Protein AF-A0A7S6SFQ4-F1 (afdb_monomer)

Nearest PDB structures (foldseek):
  1pdn-assembly1_C  TM=7.297E-01  e=5.432E-01  Drosophila melanogaster
  2w29-assembly1_B  TM=5.717E-01  e=5.506E+00  Mycobacterium tuberculosis H37Rv
  2rn7-assembly1_A  TM=3.991E-01  e=7.530E+00  Shigella flexneri

Mean predicted aligned error: 12.07 Å

Radius of gyration: 26.55 Å; Cα contacts (8 Å, |Δi|>4): 34; chains: 1; bounding box: 35×45×81 Å

Secondary structure (DSSP, 8-state):
--HHHHHHHHHHHHHTT--HHHHHHHHT--HHHHHHHHHHHHH-SSS-TTSPPP-S----------------------

pLDDT: mean 79.96, std 18.5, range [39.81, 95.38]

Solvent-accessible surface area (backbone atoms only — not comparable to full-atom values): 5204 Å² total; per-residue (Å²): 133,56,72,52,55,54,48,52,48,50,5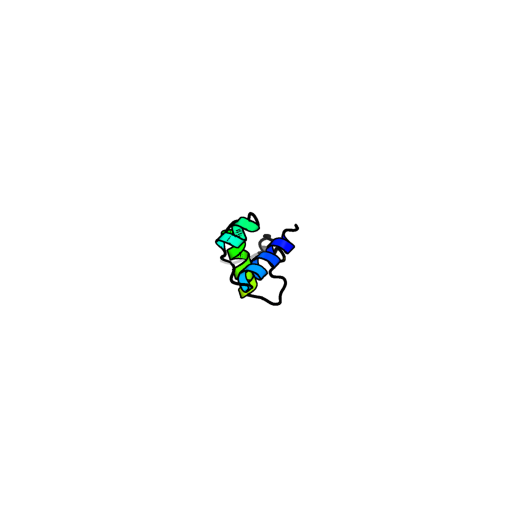2,53,42,44,76,72,66,49,54,67,69,58,49,24,62,75,68,73,47,53,68,67,61,50,52,56,46,50,53,38,33,73,74,36,71,90,56,71,44,64,55,87,74,80,86,69,80,93,70,83,76,77,79,76,76,76,81,76,80,79,91,76,89,81,83,82,88,134

Foldseek 3Di:
DDQLVLLVVLVVCVVVVHDNVVSCVVSVHDSVVNVQLVVLCVVPVPDPSSDDDDPPPPDPPPPPPPPDDDDDDDDDDD

Structure (mmCIF, N/CA/C/O backbone):
data_AF-A0A7S6SFQ4-F1
#
_entry.id   AF-A0A7S6SFQ4-F1
#
loop_
_atom_site.group_PDB
_atom_site.id
_atom_site.type_symbol
_atom_site.label_atom_id
_atom_site.label_alt_id
_atom_site.label_comp_id
_atom_site.label_asym_id
_atom_site.label_entity_id
_atom_site.label_seq_id
_atom_site.pdbx_PDB_ins_code
_atom_site.Cartn_x
_atom_site.Cartn_y
_atom_site.Cartn_z
_atom_site.occupancy
_atom_site.B_iso_or_equiv
_atom_site.auth_seq_id
_atom_site.auth_comp_id
_atom_site.auth_asym_id
_atom_site.auth_atom_id
_atom_site.pdbx_PDB_model_num
ATOM 1 N N . MET A 1 1 ? 10.255 -0.845 11.572 1.00 69.25 1 MET A N 1
ATOM 2 C CA . MET A 1 1 ? 9.619 -1.681 10.535 1.00 69.25 1 MET A CA 1
ATOM 3 C C . MET A 1 1 ? 9.789 -1.002 9.196 1.00 69.25 1 MET A C 1
ATOM 5 O O . MET A 1 1 ? 9.296 0.113 9.022 1.00 69.25 1 MET A O 1
ATOM 9 N N . ASP A 1 2 ? 10.512 -1.659 8.299 1.00 89.50 2 ASP A N 1
ATOM 10 C CA . ASP A 1 2 ? 10.835 -1.157 6.967 1.00 89.50 2 ASP A CA 1
ATOM 11 C C . ASP A 1 2 ? 9.590 -0.967 6.106 1.00 89.50 2 ASP A C 1
ATOM 13 O O . ASP A 1 2 ? 8.552 -1.605 6.310 1.00 89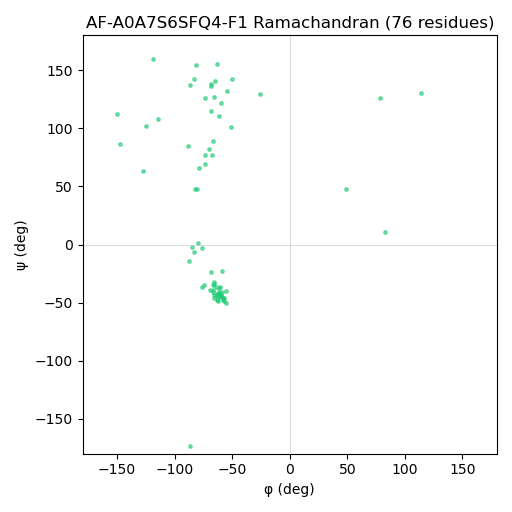.50 2 ASP A O 1
ATOM 17 N N . GLU A 1 3 ? 9.689 -0.084 5.115 1.00 89.06 3 GLU A N 1
ATOM 18 C CA . GLU A 1 3 ? 8.550 0.231 4.258 1.00 89.06 3 GLU A CA 1
ATOM 19 C C . GLU A 1 3 ? 8.099 -0.984 3.436 1.00 89.06 3 GLU A C 1
ATOM 21 O O . GLU A 1 3 ? 6.901 -1.218 3.288 1.00 89.06 3 GLU A O 1
ATOM 26 N N . ILE A 1 4 ? 9.044 -1.812 2.981 1.00 92.06 4 ILE A N 1
ATOM 27 C CA . ILE A 1 4 ? 8.756 -3.075 2.288 1.00 92.06 4 ILE A CA 1
ATOM 28 C C . ILE A 1 4 ? 7.950 -4.016 3.188 1.00 92.06 4 ILE A C 1
ATOM 30 O O . ILE A 1 4 ? 6.962 -4.604 2.744 1.00 92.06 4 ILE A O 1
ATOM 34 N N . THR A 1 5 ? 8.326 -4.120 4.462 1.00 93.12 5 THR A N 1
ATOM 35 C CA . THR A 1 5 ? 7.638 -4.971 5.436 1.00 93.12 5 THR A CA 1
ATOM 36 C C . THR A 1 5 ? 6.204 -4.499 5.649 1.00 93.12 5 THR A C 1
ATOM 38 O O . THR A 1 5 ? 5.289 -5.313 5.566 1.00 93.12 5 THR A O 1
ATOM 41 N N . LYS A 1 6 ? 5.979 -3.182 5.775 1.00 93.50 6 LYS A N 1
ATOM 42 C CA . LYS A 1 6 ? 4.622 -2.614 5.860 1.00 93.50 6 LYS A CA 1
ATOM 43 C C . LYS A 1 6 ? 3.777 -2.952 4.630 1.00 93.50 6 LYS A C 1
ATOM 45 O O . LYS A 1 6 ? 2.598 -3.255 4.772 1.00 93.50 6 LYS A O 1
ATOM 50 N N . ARG A 1 7 ? 4.355 -2.901 3.420 1.00 93.81 7 ARG A N 1
ATOM 51 C CA . ARG A 1 7 ? 3.652 -3.233 2.160 1.00 93.81 7 ARG A CA 1
ATOM 52 C C . ARG A 1 7 ? 3.217 -4.703 2.146 1.00 93.81 7 ARG A C 1
ATOM 54 O O . ARG A 1 7 ? 2.054 -4.988 1.870 1.00 93.81 7 ARG A O 1
ATOM 61 N N . LYS A 1 8 ? 4.130 -5.620 2.489 1.00 93.25 8 LYS A N 1
ATOM 62 C CA . LYS A 1 8 ? 3.860 -7.068 2.576 1.00 93.25 8 LYS A CA 1
ATOM 63 C C . LYS A 1 8 ? 2.808 -7.388 3.632 1.00 93.25 8 LYS A C 1
ATOM 65 O O . LYS A 1 8 ? 1.862 -8.123 3.364 1.00 93.25 8 LYS A O 1
ATOM 70 N N . GLU A 1 9 ? 2.944 -6.794 4.808 1.00 94.69 9 GLU A N 1
ATOM 71 C CA . GLU A 1 9 ? 2.023 -7.009 5.918 1.00 94.69 9 GLU A CA 1
ATOM 72 C C . GLU A 1 9 ? 0.625 -6.457 5.633 1.00 94.69 9 GLU A C 1
ATOM 74 O O . GLU A 1 9 ? -0.362 -7.130 5.912 1.00 94.69 9 GLU A O 1
ATOM 79 N N . ALA A 1 10 ? 0.520 -5.291 4.988 1.00 95.06 10 ALA A N 1
ATOM 80 C CA . ALA A 1 10 ? -0.763 -4.730 4.578 1.00 95.06 10 ALA A CA 1
ATOM 81 C C . ALA A 1 10 ? -1.559 -5.690 3.678 1.00 95.06 10 ALA A C 1
ATOM 83 O O . ALA A 1 10 ? -2.751 -5.896 3.901 1.00 95.06 10 ALA A O 1
ATOM 84 N N . ILE A 1 11 ? -0.906 -6.295 2.679 1.00 94.19 11 ILE A N 1
ATOM 85 C CA . ILE A 1 11 ? -1.552 -7.268 1.788 1.00 94.19 11 ILE A CA 1
ATOM 86 C C . ILE A 1 11 ? -1.872 -8.567 2.531 1.00 94.19 11 ILE A C 1
ATOM 88 O O . ILE A 1 11 ? -2.962 -9.102 2.353 1.00 94.19 11 ILE A O 1
ATOM 92 N N . LYS A 1 12 ? -0.989 -9.034 3.421 1.00 94.25 12 LYS A N 1
ATOM 93 C CA . LYS A 1 12 ? -1.244 -10.216 4.259 1.00 94.25 12 LYS A CA 1
ATOM 94 C C . LYS A 1 12 ? -2.471 -10.040 5.164 1.00 94.25 12 LYS A C 1
ATOM 96 O O . LYS A 1 12 ? -3.287 -10.944 5.277 1.00 94.25 12 LYS A O 1
ATOM 101 N N . LEU A 1 13 ? -2.633 -8.878 5.795 1.00 94.88 13 LEU A N 1
ATOM 102 C CA . LEU A 1 13 ? -3.816 -8.584 6.613 1.00 94.88 13 LEU A CA 1
ATOM 103 C C . LEU A 1 13 ? -5.084 -8.492 5.753 1.00 94.88 13 LEU A C 1
ATOM 105 O O . LEU A 1 13 ? -6.160 -8.911 6.175 1.00 94.88 13 LEU A O 1
ATOM 109 N N . PHE A 1 14 ? -4.960 -7.973 4.531 1.00 94.88 14 PHE A N 1
ATOM 110 C CA . PHE A 1 14 ? -6.071 -7.920 3.586 1.00 94.88 14 PHE A CA 1
ATOM 111 C C . PHE A 1 14 ? -6.514 -9.317 3.135 1.00 94.88 14 PHE A C 1
ATOM 113 O O . PHE A 1 14 ? -7.715 -9.574 3.088 1.00 94.88 14 PHE A O 1
ATOM 120 N N . THR A 1 15 ? -5.583 -10.241 2.868 1.00 92.19 15 THR A N 1
ATOM 121 C CA . THR A 1 15 ? -5.927 -11.636 2.530 1.00 92.19 15 THR A CA 1
ATOM 122 C C . THR A 1 15 ? -6.529 -12.398 3.710 1.00 92.19 15 THR A C 1
ATOM 124 O O . THR A 1 15 ? -7.304 -13.323 3.499 1.00 92.19 15 THR A O 1
ATOM 127 N N . GLN A 1 16 ? -6.249 -11.973 4.944 1.00 94.69 16 GLN A N 1
ATOM 128 C CA . GLN A 1 16 ? -6.917 -12.460 6.158 1.00 94.69 16 GLN A CA 1
ATOM 129 C C . GLN A 1 16 ? -8.331 -11.881 6.362 1.00 94.69 16 GLN A C 1
ATOM 131 O O . GLN A 1 16 ? -8.999 -12.238 7.328 1.00 94.69 16 GLN A O 1
ATOM 136 N N . GLY A 1 17 ? -8.795 -10.978 5.490 1.00 95.19 17 GLY A N 1
ATOM 137 C CA . GLY A 1 17 ? -10.120 -10.361 5.589 1.00 95.19 17 GLY A CA 1
ATOM 138 C C . GLY A 1 17 ? -10.197 -9.164 6.543 1.00 95.19 17 GLY A C 1
ATOM 139 O O . GLY A 1 17 ? -11.292 -8.678 6.829 1.00 95.19 17 GLY A O 1
ATOM 140 N N . ILE A 1 18 ? -9.062 -8.646 7.029 1.00 95.38 18 ILE A N 1
ATOM 141 C CA . ILE A 1 18 ? -9.050 -7.430 7.850 1.00 95.38 18 ILE A CA 1
ATOM 142 C C . ILE A 1 18 ? -9.446 -6.226 6.986 1.00 95.38 18 ILE A C 1
ATOM 144 O O . ILE A 1 18 ? -8.994 -6.057 5.850 1.00 95.38 18 ILE A O 1
ATOM 148 N N . SER A 1 19 ? -10.277 -5.342 7.541 1.00 95.38 19 SER A N 1
ATOM 149 C CA . SER A 1 19 ? -10.729 -4.148 6.829 1.00 95.38 19 SER A CA 1
ATOM 150 C C . SER A 1 19 ? -9.574 -3.185 6.525 1.00 95.38 19 SER A C 1
ATOM 152 O O . SER A 1 19 ? -8.706 -2.918 7.359 1.00 95.38 19 SER A O 1
ATOM 154 N N . ILE A 1 20 ? -9.600 -2.588 5.330 1.00 94.00 20 ILE A N 1
ATOM 155 C CA . ILE A 1 20 ? -8.568 -1.648 4.854 1.00 94.00 20 ILE A CA 1
ATOM 156 C C . ILE A 1 20 ? -8.375 -0.487 5.838 1.00 94.00 20 ILE A C 1
ATOM 158 O O . ILE A 1 20 ? -7.247 -0.075 6.106 1.00 94.00 20 ILE A O 1
ATOM 162 N N . THR A 1 21 ? -9.470 0.021 6.410 1.00 95.12 21 THR A N 1
ATOM 163 C CA . THR A 1 21 ? -9.438 1.092 7.414 1.00 95.12 21 THR A CA 1
ATOM 164 C C . THR A 1 21 ? -8.608 0.692 8.628 1.00 95.12 21 THR A C 1
ATOM 166 O O . THR A 1 21 ? -7.752 1.468 9.052 1.00 95.12 21 THR A O 1
ATOM 169 N N . ARG A 1 22 ? -8.807 -0.526 9.150 1.00 95.31 22 ARG A N 1
ATOM 170 C CA . ARG A 1 22 ? -8.054 -1.031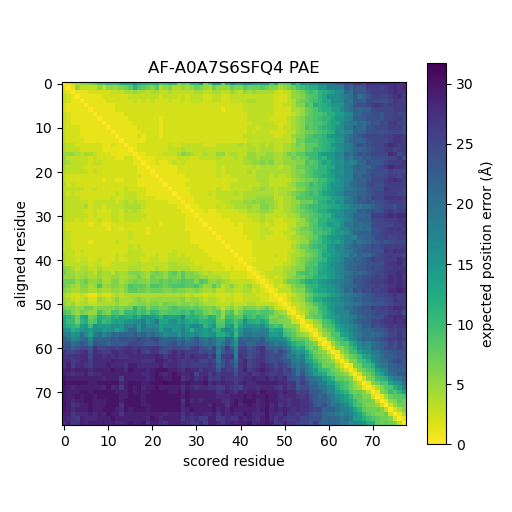 10.300 1.00 95.31 22 ARG A CA 1
ATOM 171 C C . ARG A 1 22 ? -6.580 -1.219 9.956 1.00 95.31 22 ARG A C 1
ATOM 173 O O . ARG A 1 22 ? -5.734 -0.769 10.717 1.00 95.31 22 ARG A O 1
ATOM 180 N N . ILE A 1 23 ? -6.276 -1.787 8.789 1.00 95.31 23 ILE A N 1
ATOM 181 C CA . ILE A 1 23 ? -4.896 -1.971 8.304 1.00 95.31 23 ILE A CA 1
ATOM 182 C C . ILE A 1 23 ? -4.162 -0.626 8.232 1.00 95.31 2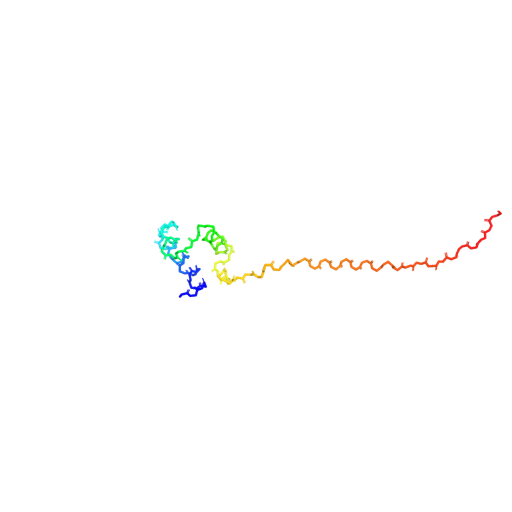3 ILE A C 1
ATOM 184 O O . ILE A 1 23 ? -3.060 -0.483 8.759 1.00 95.31 23 ILE A O 1
ATOM 188 N N . CYS A 1 24 ? -4.791 0.381 7.621 1.00 94.88 24 CYS A N 1
ATOM 189 C CA . CYS A 1 24 ? -4.219 1.720 7.482 1.00 94.88 24 CYS A CA 1
ATOM 190 C C . CYS A 1 24 ? -3.962 2.381 8.846 1.00 94.88 24 CYS A C 1
ATOM 192 O O . CYS A 1 24 ? -2.914 2.997 9.038 1.00 94.88 24 CYS A O 1
ATOM 194 N N . GLN A 1 25 ? -4.884 2.221 9.802 1.00 94.56 25 GLN A N 1
ATOM 195 C CA . GLN A 1 25 ? -4.724 2.725 11.170 1.00 94.56 25 GLN A CA 1
ATOM 196 C C . GLN A 1 25 ? -3.580 2.021 11.910 1.00 94.56 25 GLN A C 1
ATOM 198 O O . GLN A 1 25 ? -2.738 2.691 12.505 1.00 94.56 25 GLN A O 1
ATOM 203 N N . THR A 1 26 ? -3.509 0.691 11.833 1.00 93.00 26 THR A N 1
ATOM 204 C CA . THR A 1 26 ? -2.464 -0.111 12.484 1.00 93.00 26 THR A CA 1
ATOM 205 C C . THR A 1 26 ? -1.076 0.207 11.927 1.00 93.00 26 THR A C 1
ATOM 207 O O . THR A 1 26 ? -0.134 0.397 12.690 1.00 93.00 26 THR A O 1
ATOM 210 N N . LEU A 1 27 ? -0.948 0.337 10.603 1.00 92.12 27 LEU A N 1
ATOM 211 C CA . LEU A 1 27 ? 0.331 0.610 9.937 1.00 92.12 27 LEU A CA 1
ATOM 212 C C . LEU A 1 27 ? 0.688 2.108 9.870 1.00 92.12 27 LEU A C 1
ATOM 214 O O . LEU A 1 27 ? 1.759 2.460 9.361 1.00 92.12 27 LEU A O 1
ATOM 218 N N . LYS A 1 28 ? -0.194 2.990 10.369 1.00 93.31 28 LYS A N 1
ATOM 219 C CA . LYS A 1 28 ? -0.109 4.457 10.244 1.00 93.31 28 LYS A CA 1
ATOM 220 C C . LYS A 1 28 ? 0.164 4.897 8.799 1.00 93.31 28 LYS A C 1
ATOM 222 O O . LYS A 1 28 ? 1.072 5.682 8.535 1.00 93.31 28 LYS A O 1
ATOM 227 N N . GLN A 1 29 ? -0.589 4.337 7.853 1.00 94.31 29 GLN A N 1
ATOM 228 C CA . GLN A 1 29 ? -0.502 4.649 6.423 1.00 94.31 29 GLN A CA 1
ATOM 229 C C . GLN A 1 29 ? -1.820 5.211 5.896 1.00 94.31 29 GLN A C 1
ATOM 231 O O . GLN A 1 29 ? -2.885 5.022 6.482 1.00 94.31 29 GLN A O 1
ATOM 236 N N . SER A 1 30 ? -1.755 5.906 4.762 1.00 94.50 30 SER A N 1
ATOM 237 C CA . SER A 1 30 ? -2.947 6.438 4.105 1.00 94.50 30 SER A CA 1
ATOM 238 C C . SER A 1 30 ? -3.663 5.368 3.272 1.00 94.50 30 SER A C 1
ATOM 240 O O . SER A 1 30 ? -3.054 4.429 2.757 1.00 94.50 30 SER A O 1
ATOM 242 N N . ARG A 1 31 ? -4.976 5.541 3.066 1.00 93.25 31 ARG A N 1
ATOM 243 C CA . ARG A 1 31 ? -5.761 4.651 2.187 1.00 93.25 31 ARG A CA 1
ATOM 244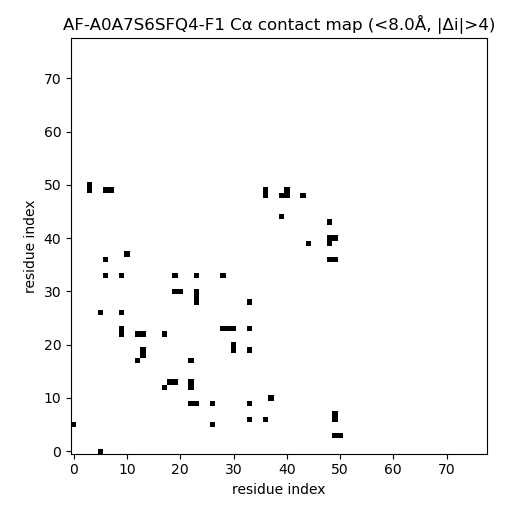 C C . ARG A 1 31 ? -5.239 4.673 0.748 1.00 93.25 31 ARG A C 1
ATOM 246 O O . ARG A 1 31 ? -5.195 3.635 0.102 1.00 93.25 31 ARG A O 1
ATOM 253 N N . VAL A 1 32 ? -4.799 5.840 0.267 1.00 94.81 32 VAL A N 1
ATOM 254 C CA . VAL A 1 32 ? -4.206 6.009 -1.072 1.00 94.81 32 VAL A CA 1
ATOM 255 C C . VAL A 1 32 ? -2.948 5.153 -1.224 1.00 94.81 32 VAL A C 1
ATOM 257 O O . VAL A 1 32 ? -2.790 4.463 -2.229 1.00 94.81 32 VAL A O 1
ATOM 260 N N . TRP A 1 33 ? -2.083 5.141 -0.204 1.00 94.88 33 TRP A N 1
ATOM 261 C CA . TRP A 1 33 ? -0.907 4.275 -0.173 1.00 94.88 33 TRP A CA 1
ATOM 262 C C . TRP A 1 33 ? -1.306 2.798 -0.265 1.00 94.88 33 TRP A C 1
ATOM 264 O O . TRP A 1 33 ? -0.749 2.068 -1.082 1.00 94.88 33 TRP A O 1
ATOM 274 N N . PHE A 1 34 ? -2.320 2.368 0.492 1.00 95.31 34 PHE A N 1
ATOM 275 C CA . PHE A 1 34 ? -2.791 0.982 0.453 1.00 95.31 34 PHE A CA 1
ATOM 276 C C . PHE A 1 34 ? -3.338 0.596 -0.927 1.00 95.31 34 PHE A C 1
ATOM 278 O O . PHE A 1 34 ? -2.933 -0.420 -1.489 1.00 95.31 34 PHE A O 1
ATOM 285 N N . TYR A 1 35 ? -4.216 1.419 -1.510 1.00 94.19 35 TYR A N 1
ATOM 286 C CA . TYR A 1 35 ? -4.801 1.144 -2.825 1.00 94.19 35 TYR A CA 1
A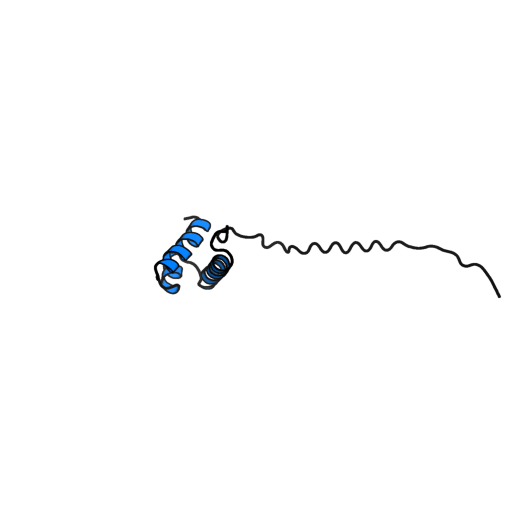TOM 287 C C . TYR A 1 35 ? -3.751 1.078 -3.935 1.00 94.19 35 TYR A C 1
ATOM 289 O O . TYR A 1 35 ? -3.845 0.204 -4.797 1.00 94.19 35 TYR A O 1
ATOM 297 N N . LYS A 1 36 ? -2.715 1.925 -3.881 1.00 92.69 36 LYS A N 1
ATOM 298 C CA . LYS A 1 36 ? -1.572 1.852 -4.802 1.00 92.69 36 LYS A CA 1
ATOM 299 C C . LYS A 1 36 ? -0.922 0.465 -4.777 1.00 92.69 36 LYS A C 1
ATOM 301 O O . LYS A 1 36 ? -0.702 -0.124 -5.832 1.00 92.69 36 LYS A O 1
ATOM 306 N N . TRP A 1 37 ? -0.610 -0.060 -3.593 1.00 93.44 37 TRP A N 1
ATOM 307 C CA . TRP A 1 37 ? 0.056 -1.362 -3.474 1.00 93.44 37 TRP A CA 1
ATOM 308 C C . TRP A 1 37 ? -0.885 -2.533 -3.746 1.00 93.44 37 TRP A C 1
ATOM 310 O O . TRP A 1 37 ? -0.467 -3.487 -4.391 1.00 93.44 37 TRP A O 1
ATOM 320 N N . LYS A 1 38 ? -2.164 -2.434 -3.360 1.00 93.81 38 LYS A N 1
ATOM 321 C CA . LYS A 1 38 ? -3.191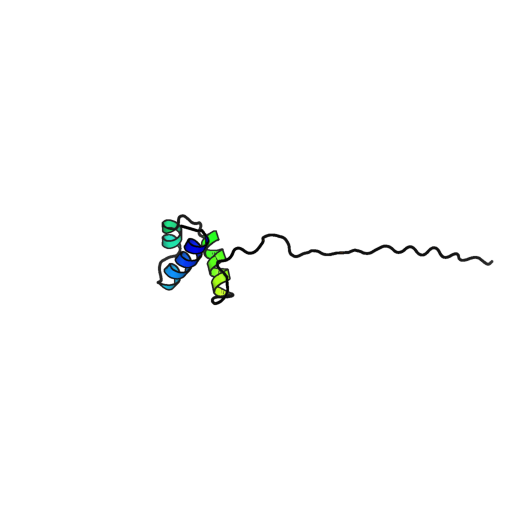 -3.418 -3.725 1.00 93.81 38 LYS A CA 1
ATOM 322 C C . LYS A 1 38 ? -3.319 -3.551 -5.241 1.00 93.81 38 LYS A C 1
ATOM 324 O O . LYS A 1 38 ? -3.321 -4.665 -5.746 1.00 93.81 38 LYS A O 1
ATOM 329 N N . SER A 1 39 ? -3.397 -2.431 -5.959 1.00 92.94 39 SER A N 1
ATOM 330 C CA . SER A 1 39 ? -3.479 -2.439 -7.422 1.00 92.94 39 SER A CA 1
ATOM 331 C C . SER A 1 39 ? -2.258 -3.124 -8.040 1.00 92.94 39 SER A C 1
ATOM 333 O O . SER A 1 39 ? -2.417 -3.991 -8.892 1.00 92.94 39 SER A O 1
ATOM 335 N N . ARG A 1 40 ? -1.048 -2.830 -7.545 1.00 90.81 40 ARG A N 1
ATOM 336 C CA . ARG A 1 40 ? 0.180 -3.502 -8.005 1.00 90.81 40 ARG A CA 1
ATOM 337 C C . ARG A 1 40 ? 0.187 -5.001 -7.712 1.00 90.81 40 ARG A C 1
ATOM 339 O O . ARG A 1 40 ? 0.563 -5.773 -8.586 1.00 90.81 40 ARG A O 1
ATOM 346 N N . TYR A 1 41 ? -0.247 -5.402 -6.518 1.00 92.62 41 TYR A N 1
ATOM 347 C CA . TYR A 1 41 ? -0.376 -6.809 -6.138 1.00 92.62 41 TYR A CA 1
ATOM 348 C C . TYR A 1 41 ? -1.370 -7.550 -7.038 1.00 92.62 41 TYR A C 1
ATOM 350 O O . TYR A 1 41 ? -1.082 -8.651 -7.482 1.00 92.62 41 TYR A O 1
ATOM 358 N N . GLN A 1 42 ? -2.509 -6.934 -7.365 1.00 91.06 42 GLN A N 1
ATOM 359 C CA . GLN A 1 42 ? -3.500 -7.521 -8.271 1.00 91.06 42 GLN A CA 1
ATOM 360 C C . GLN A 1 42 ? -2.978 -7.672 -9.706 1.00 91.06 42 GLN A C 1
ATOM 362 O O . GLN A 1 42 ? -3.374 -8.606 -10.392 1.00 91.06 42 GLN A O 1
ATOM 367 N N . SER A 1 43 ? -2.103 -6.771 -10.162 1.00 91.94 43 SER A N 1
ATOM 368 C CA . SER A 1 43 ? -1.502 -6.856 -11.497 1.00 91.94 43 SER A CA 1
ATOM 369 C C . SER A 1 43 ? -0.392 -7.903 -11.601 1.00 91.94 43 SER A C 1
ATOM 371 O O . SER A 1 43 ? -0.255 -8.522 -12.649 1.00 91.94 43 SER A O 1
ATOM 373 N N . ASN A 1 44 ? 0.421 -8.083 -10.556 1.00 89.88 44 ASN A N 1
ATOM 374 C CA . ASN A 1 44 ? 1.475 -9.097 -10.532 1.00 89.88 44 ASN A CA 1
ATOM 375 C C . ASN A 1 44 ? 1.692 -9.637 -9.103 1.00 89.88 44 ASN A C 1
ATOM 377 O O . ASN A 1 44 ? 2.552 -9.119 -8.381 1.00 89.88 44 ASN A O 1
ATOM 381 N N . PRO A 1 45 ? 0.922 -10.659 -8.687 1.00 86.69 45 PRO A N 1
ATOM 382 C CA . PRO A 1 45 ? 0.988 -11.205 -7.331 1.00 86.69 45 PRO A CA 1
ATOM 383 C C . PRO A 1 45 ? 2.321 -11.892 -7.003 1.00 86.69 45 PRO A C 1
ATOM 385 O O . PRO A 1 45 ? 2.775 -11.818 -5.860 1.00 86.69 45 PRO A O 1
ATOM 388 N N . GLU A 1 46 ? 2.936 -12.544 -7.996 1.00 86.81 46 GLU A N 1
ATOM 389 C CA . GLU A 1 46 ? 4.172 -13.334 -7.858 1.00 86.81 46 GLU A CA 1
ATOM 390 C C . GLU A 1 46 ? 5.447 -12.491 -8.024 1.00 86.81 46 GLU A C 1
ATOM 392 O O . GLU A 1 46 ? 6.539 -12.925 -7.663 1.00 86.81 46 GLU A O 1
ATOM 397 N N . GLY A 1 47 ? 5.323 -11.271 -8.550 1.00 87.12 47 GLY A N 1
ATOM 398 C CA . GLY A 1 47 ? 6.451 -10.372 -8.768 1.00 87.12 47 GLY A CA 1
ATOM 399 C C . GLY A 1 47 ? 6.825 -9.499 -7.570 1.00 87.12 47 GLY A C 1
ATOM 400 O O . GLY A 1 47 ? 6.261 -9.556 -6.477 1.00 87.12 47 GLY A O 1
ATOM 401 N N . GLU A 1 48 ? 7.760 -8.584 -7.810 1.00 88.50 48 GLU A N 1
ATOM 402 C CA . GLU A 1 48 ? 8.258 -7.623 -6.821 1.00 88.50 48 GLU A CA 1
ATOM 403 C C . GLU A 1 48 ? 7.358 -6.384 -6.679 1.00 88.50 48 GLU A C 1
ATOM 405 O O . GLU A 1 48 ? 7.811 -5.238 -6.660 1.00 88.50 48 GLU A O 1
ATOM 410 N N . TRP A 1 49 ? 6.046 -6.589 -6.555 1.00 88.94 49 TRP A N 1
ATOM 411 C CA . TRP A 1 49 ? 5.067 -5.503 -6.417 1.00 88.94 49 TRP A CA 1
ATOM 412 C C . TRP A 1 49 ? 5.332 -4.606 -5.200 1.00 88.94 49 TRP A C 1
ATOM 414 O O . TRP A 1 49 ? 4.891 -3.459 -5.184 1.00 88.94 49 TRP A O 1
ATOM 424 N N . PHE A 1 50 ? 6.046 -5.114 -4.190 1.00 88.69 50 PHE A N 1
ATOM 425 C CA . PHE A 1 50 ? 6.433 -4.407 -2.969 1.00 88.69 50 PHE A CA 1
ATOM 426 C C . PHE A 1 50 ? 7.691 -3.546 -3.136 1.00 88.69 50 PHE A C 1
ATOM 428 O O . PHE A 1 50 ? 8.027 -2.817 -2.202 1.00 88.69 50 PHE A O 1
ATOM 435 N N . VAL A 1 51 ? 8.391 -3.607 -4.272 1.00 87.94 51 VAL A N 1
ATOM 436 C CA . VAL A 1 51 ? 9.557 -2.765 -4.571 1.00 87.94 51 VAL A CA 1
ATOM 437 C C . VAL A 1 51 ? 9.082 -1.444 -5.177 1.00 87.94 51 VAL A C 1
ATOM 439 O O . VAL A 1 51 ? 8.143 -1.388 -5.978 1.00 87.94 51 VAL A O 1
ATOM 442 N N . GLU A 1 52 ? 9.687 -0.331 -4.749 1.00 82.44 52 GLU A N 1
ATOM 443 C CA . GLU A 1 52 ? 9.360 0.958 -5.355 1.00 82.44 52 GLU A CA 1
ATOM 444 C C . GLU A 1 52 ? 9.981 1.038 -6.752 1.00 82.44 52 GLU A C 1
ATOM 446 O O . GLU A 1 52 ? 11.177 0.840 -6.931 1.00 82.44 52 GLU A O 1
ATOM 451 N N . GLN A 1 53 ? 9.150 1.332 -7.750 1.00 75.31 53 GLN A N 1
ATOM 452 C CA . GLN A 1 53 ? 9.623 1.573 -9.109 1.00 75.31 53 GLN A CA 1
ATOM 453 C C . GLN A 1 53 ? 10.076 3.027 -9.230 1.00 75.31 53 GLN A C 1
ATOM 455 O O . GLN A 1 53 ? 9.443 3.925 -8.667 1.00 75.31 53 GLN A O 1
ATOM 460 N N . SER A 1 54 ? 11.152 3.256 -9.985 1.00 74.44 54 SER A N 1
ATOM 461 C CA . SER A 1 54 ? 11.670 4.601 -10.227 1.00 74.44 54 SER A CA 1
ATOM 462 C C . SER A 1 54 ? 10.576 5.515 -10.782 1.00 74.44 54 SER A C 1
ATOM 464 O O . SER A 1 54 ? 9.878 5.164 -11.728 1.00 74.44 54 SER A O 1
ATOM 466 N N . ARG A 1 55 ? 10.451 6.715 -10.206 1.00 67.88 55 ARG A N 1
ATOM 467 C CA . ARG A 1 55 ? 9.549 7.770 -10.702 1.00 67.88 55 ARG A CA 1
ATOM 468 C C . ARG A 1 55 ? 10.138 8.522 -11.897 1.00 67.88 55 ARG A C 1
ATOM 470 O O . ARG A 1 55 ? 9.529 9.476 -12.373 1.00 67.88 55 ARG A O 1
ATOM 477 N N . LYS A 1 56 ? 11.340 8.143 -12.353 1.00 68.19 56 LYS A N 1
ATOM 478 C CA . LYS A 1 56 ? 11.973 8.771 -13.510 1.00 68.19 56 LYS A CA 1
ATOM 479 C C . LYS A 1 56 ? 11.133 8.470 -14.755 1.00 68.19 56 LYS A C 1
ATOM 481 O O . LYS A 1 56 ? 10.860 7.299 -15.020 1.00 68.19 56 LYS A O 1
ATOM 486 N N . PRO A 1 57 ? 10.730 9.492 -15.524 1.00 65.62 57 PRO A N 1
ATOM 487 C CA . PRO A 1 57 ? 10.018 9.267 -16.769 1.00 65.62 57 PRO A CA 1
ATOM 488 C C . PRO A 1 57 ? 10.902 8.443 -17.709 1.00 65.62 57 PRO A C 1
ATOM 490 O O . PRO A 1 57 ? 12.004 8.859 -18.061 1.00 65.62 57 PRO A O 1
ATOM 493 N N . HIS A 1 58 ? 10.414 7.280 -18.141 1.00 62.34 58 HIS A N 1
ATOM 494 C CA . HIS A 1 58 ? 11.077 6.450 -19.150 1.00 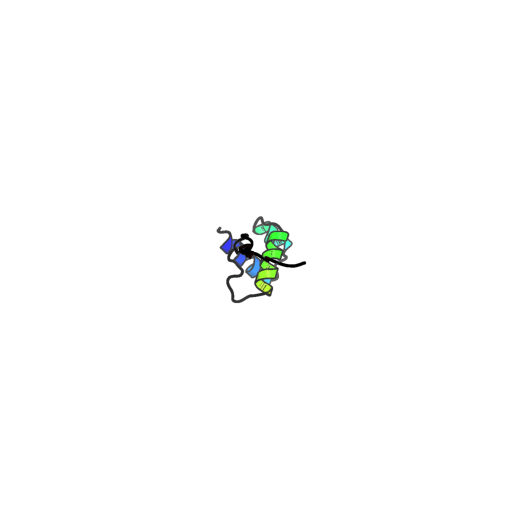62.34 58 HIS A CA 1
ATOM 495 C C . HIS A 1 58 ? 10.771 6.983 -20.559 1.00 62.34 58 HIS A C 1
ATOM 497 O O . HIS A 1 58 ? 10.326 6.254 -21.437 1.00 62.34 58 HIS A O 1
ATOM 503 N N . ASN A 1 59 ? 10.922 8.293 -20.757 1.00 62.41 59 ASN A N 1
ATOM 504 C CA . ASN A 1 59 ? 10.665 8.937 -22.039 1.00 62.41 59 ASN A CA 1
ATOM 505 C C . ASN A 1 59 ? 11.876 9.769 -22.455 1.00 62.41 59 ASN A C 1
ATOM 507 O O . ASN A 1 59 ? 11.827 10.989 -22.582 1.00 62.41 59 ASN A O 1
ATOM 511 N N . SER A 1 60 ? 12.992 9.080 -22.667 1.00 57.59 60 SER A N 1
ATOM 512 C CA . SER A 1 60 ? 14.117 9.580 -23.447 1.00 57.59 60 SER A CA 1
ATOM 513 C C . SER A 1 60 ? 13.744 9.554 -24.933 1.00 57.59 60 SER A C 1
ATOM 515 O O . SER A 1 60 ? 14.293 8.779 -25.715 1.00 57.59 60 SER A O 1
ATOM 517 N N . LYS A 1 61 ? 12.816 10.424 -25.361 1.00 62.06 61 LYS A N 1
ATOM 518 C CA . LYS A 1 61 ? 12.697 10.750 -26.788 1.00 62.06 61 LYS A CA 1
ATOM 519 C C . LYS A 1 61 ? 13.963 11.499 -27.197 1.00 62.06 61 LYS A C 1
ATOM 521 O O . LYS A 1 61 ? 14.026 12.722 -27.125 1.00 62.06 61 LYS A O 1
ATOM 526 N N . LYS A 1 62 ? 14.987 10.761 -27.627 1.00 61.38 62 LYS A N 1
ATOM 527 C CA . LYS A 1 62 ? 16.089 11.304 -28.424 1.00 61.38 62 LYS A CA 1
ATOM 528 C C . LYS A 1 62 ? 15.526 11.699 -29.793 1.00 61.38 62 LYS A C 1
ATOM 530 O O . LYS A 1 62 ? 15.735 10.992 -30.769 1.00 61.38 62 LYS A O 1
ATOM 535 N N . ASN A 1 63 ? 14.819 12.823 -29.884 1.00 57.53 63 ASN A N 1
ATOM 536 C CA . ASN A 1 63 ? 14.604 13.486 -31.172 1.00 57.53 63 ASN A CA 1
ATOM 537 C C . ASN A 1 63 ? 15.870 14.276 -31.526 1.00 57.53 63 ASN A C 1
ATOM 539 O O . ASN A 1 63 ? 15.892 15.502 -31.561 1.00 57.53 63 ASN A O 1
ATOM 543 N N . LEU A 1 64 ? 16.949 13.529 -31.766 1.00 61.12 64 LEU A N 1
ATOM 544 C CA . LEU A 1 64 ? 18.096 13.976 -32.541 1.00 61.12 64 LEU A CA 1
ATOM 545 C C . LEU A 1 64 ? 17.659 13.985 -34.008 1.00 61.12 64 LEU A C 1
ATOM 547 O O . LEU A 1 64 ? 17.998 13.083 -34.765 1.00 61.12 64 LEU A O 1
ATOM 551 N N . ILE A 1 65 ? 16.889 14.993 -34.419 1.00 60.72 65 ILE A N 1
ATOM 552 C CA . ILE A 1 65 ? 16.862 15.346 -35.839 1.00 60.72 65 ILE A CA 1
ATOM 553 C C . ILE A 1 65 ? 17.997 16.344 -36.037 1.00 60.72 65 ILE A C 1
ATOM 555 O O . ILE A 1 65 ? 17.828 17.559 -35.940 1.00 60.72 65 ILE A O 1
ATOM 559 N N . LEU A 1 66 ? 19.184 15.770 -36.238 1.00 56.97 66 LEU A N 1
ATOM 560 C CA . LEU A 1 66 ? 20.337 16.399 -36.861 1.00 56.97 66 LEU A CA 1
ATOM 561 C C . LEU A 1 66 ? 19.849 16.998 -38.186 1.00 56.97 66 LEU A C 1
ATOM 563 O O . LEU A 1 66 ? 19.614 16.274 -39.152 1.00 56.97 66 LEU A O 1
ATOM 567 N N . ARG A 1 67 ? 19.615 18.312 -38.215 1.00 51.00 67 ARG A N 1
ATOM 568 C CA . ARG A 1 67 ? 19.326 19.038 -39.453 1.00 51.00 67 ARG A CA 1
ATOM 569 C C . ARG A 1 67 ? 20.615 19.070 -40.271 1.00 51.00 67 ARG A C 1
ATOM 571 O O . ARG A 1 67 ? 21.375 20.029 -40.193 1.00 51.00 67 ARG A O 1
ATOM 578 N N . SER A 1 68 ? 20.886 17.992 -41.002 1.00 51.09 68 SER A N 1
ATOM 579 C CA . SER A 1 68 ? 21.890 17.988 -42.058 1.00 51.09 68 SER A CA 1
ATOM 580 C C . SER A 1 68 ? 21.470 19.003 -43.112 1.00 51.09 68 SER A C 1
ATOM 582 O O . SER A 1 68 ? 20.477 18.823 -43.815 1.00 51.09 68 SER A O 1
ATOM 584 N N . SER A 1 69 ? 22.227 20.091 -43.185 1.00 53.06 69 SER A N 1
ATOM 585 C CA . SER A 1 69 ? 22.270 21.006 -44.317 1.00 53.06 69 SER A CA 1
ATOM 586 C C . SER A 1 69 ? 22.471 20.242 -45.627 1.00 53.06 69 SER A C 1
ATOM 588 O O . SER A 1 69 ? 23.337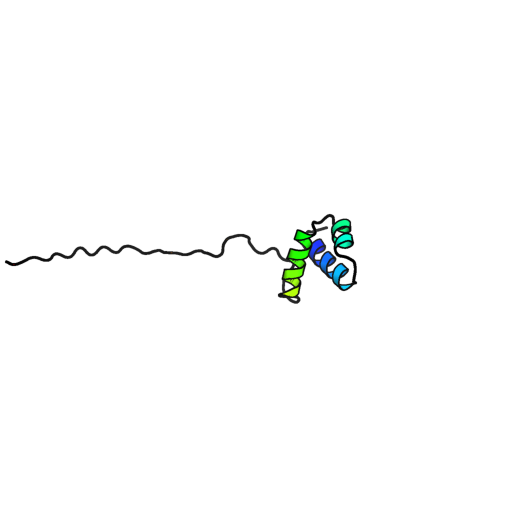 19.370 -45.687 1.00 53.06 69 SER A O 1
ATOM 590 N N . PRO A 1 70 ? 21.817 20.669 -46.714 1.00 51.53 70 PRO A N 1
ATOM 591 C CA . PRO A 1 70 ? 22.410 20.564 -48.034 1.00 51.53 70 PRO A CA 1
ATOM 592 C C . PRO A 1 70 ? 22.668 21.972 -48.583 1.00 51.53 70 PRO A C 1
ATOM 594 O O . PRO A 1 70 ? 21.751 22.692 -48.970 1.00 51.53 70 PRO A O 1
ATOM 597 N N . LYS A 1 71 ? 23.949 22.361 -48.639 1.00 50.81 71 LYS A N 1
ATOM 598 C CA . LYS A 1 71 ? 24.419 23.291 -49.671 1.00 50.81 71 LYS A CA 1
ATOM 599 C C . LYS A 1 71 ? 24.346 22.531 -50.991 1.00 50.81 71 LYS A C 1
ATOM 601 O O . LYS A 1 71 ? 25.124 21.599 -51.127 1.00 50.81 71 LYS A O 1
ATOM 606 N N . LEU A 1 72 ? 23.509 22.931 -51.946 1.00 46.12 72 LEU A N 1
ATOM 607 C CA . LEU A 1 72 ? 23.763 22.666 -53.365 1.00 46.12 72 LEU A CA 1
ATOM 608 C C . LEU A 1 72 ? 23.154 23.769 -54.243 1.00 46.12 72 LEU A C 1
ATOM 610 O O . LEU A 1 72 ? 21.945 23.957 -54.329 1.00 46.12 72 LEU A O 1
ATOM 614 N N . LEU A 1 73 ? 24.092 24.496 -54.841 1.00 44.78 73 LEU A N 1
ATOM 615 C CA . LEU A 1 73 ? 24.067 25.278 -56.068 1.00 44.78 73 LEU A CA 1
ATOM 616 C C . LEU A 1 73 ? 23.025 24.783 -57.096 1.00 44.78 73 LEU A C 1
ATOM 618 O O . LEU A 1 73 ? 23.054 23.618 -57.481 1.00 44.78 73 LEU A O 1
ATOM 622 N N . GLN A 1 74 ? 22.191 25.685 -57.618 1.00 39.91 74 GLN A N 1
ATOM 623 C CA . GLN A 1 74 ? 21.697 25.573 -58.993 1.00 39.91 74 GLN A CA 1
ATOM 624 C C . GLN A 1 74 ? 22.026 26.871 -59.722 1.00 39.91 74 GLN A C 1
ATOM 626 O O . GLN A 1 74 ? 21.428 27.922 -59.511 1.00 39.91 74 GLN A O 1
ATOM 631 N N . SER A 1 75 ? 23.071 26.772 -60.528 1.00 42.62 75 SER A N 1
ATOM 632 C CA . SER A 1 75 ? 23.368 27.642 -61.649 1.00 42.62 75 SER A CA 1
ATOM 633 C C . SER A 1 75 ? 22.346 27.433 -62.768 1.00 42.62 75 SER A C 1
ATOM 635 O O . SER A 1 75 ? 22.130 26.290 -63.163 1.00 42.62 75 SER A O 1
ATOM 637 N N . GLY A 1 76 ? 21.865 28.526 -63.363 1.00 39.81 76 GLY A N 1
ATOM 638 C CA . GLY A 1 76 ? 21.694 28.603 -64.817 1.00 39.81 76 GLY A CA 1
ATOM 639 C C . GLY A 1 76 ? 20.274 28.704 -65.382 1.00 39.81 76 GLY A C 1
ATOM 640 O O . GLY A 1 76 ? 19.437 27.836 -65.162 1.00 39.81 76 GLY A O 1
ATOM 641 N N . THR A 1 77 ? 20.145 29.694 -66.277 1.00 41.22 77 THR A N 1
ATOM 642 C CA . THR A 1 77 ? 19.149 29.895 -67.355 1.00 41.22 77 THR A CA 1
ATOM 643 C C . THR A 1 77 ? 17.785 30.424 -66.887 1.00 41.22 77 THR A C 1
ATOM 645 O O . THR A 1 77 ? 17.199 29.888 -65.956 1.00 41.22 77 THR A O 1
ATOM 648 N N . ASN A 1 78 ? 17.249 31.522 -67.425 1.00 42.22 78 ASN A N 1
ATOM 649 C CA . ASN A 1 78 ? 17.322 32.085 -68.781 1.00 42.22 78 ASN A CA 1
ATOM 650 C C . ASN A 1 78 ? 17.423 33.619 -68.733 1.00 42.22 78 ASN A C 1
ATOM 652 O O . ASN A 1 78 ? 16.774 34.201 -67.834 1.00 42.22 78 ASN A O 1
#

Sequence (78 aa):
MDEITKRKEAIKLFTQGISITRICQTLKQSRVWFYKWKSRYQSNPEGEWFVEQSRKPHNSKKNLILRSSPKLLQSGTN